Protein AF-A0A930AW51-F1 (afdb_monomer_lite)

Structure (mmCIF, N/CA/C/O backbone):
data_AF-A0A930AW51-F1
#
_entry.id   AF-A0A930AW51-F1
#
loop_
_atom_site.group_PDB
_ato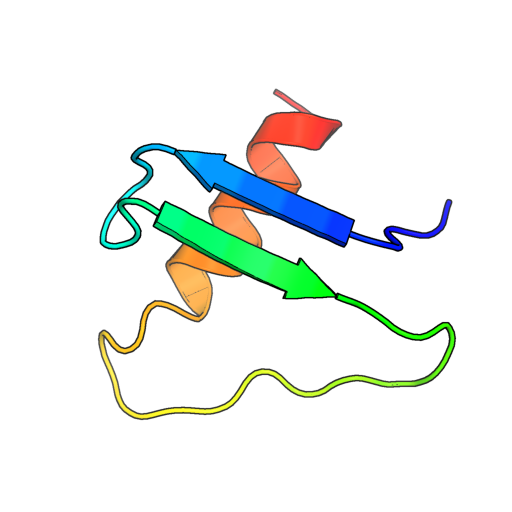m_site.id
_atom_site.type_symbol
_atom_site.label_atom_id
_atom_site.label_alt_id
_atom_site.label_comp_id
_atom_site.label_asym_id
_atom_site.label_entity_id
_atom_site.label_seq_id
_atom_site.pdbx_PDB_ins_code
_atom_site.Cartn_x
_atom_site.Cartn_y
_atom_site.Cartn_z
_atom_site.occupancy
_atom_site.B_iso_or_equiv
_atom_site.auth_seq_id
_atom_site.auth_comp_id
_atom_site.auth_asym_id
_atom_site.auth_atom_id
_atom_site.pdbx_PDB_model_num
ATOM 1 N N . MET A 1 1 ? -15.445 4.639 6.009 1.00 84.31 1 MET A N 1
ATOM 2 C CA . MET A 1 1 ? -15.113 3.638 4.973 1.00 84.31 1 MET A CA 1
ATOM 3 C C . MET A 1 1 ? -13.803 2.971 5.357 1.00 84.31 1 MET A C 1
ATOM 5 O O . MET A 1 1 ? -12.940 3.664 5.880 1.00 84.31 1 MET A O 1
ATOM 9 N N . TYR A 1 2 ? -13.670 1.662 5.143 1.00 91.50 2 TYR A N 1
ATOM 10 C CA . TYR A 1 2 ? -12.455 0.897 5.433 1.00 91.50 2 TYR A CA 1
ATOM 11 C C . TYR A 1 2 ? -12.150 -0.026 4.250 1.00 91.50 2 TYR A C 1
ATOM 13 O O . TYR A 1 2 ? -13.022 -0.781 3.826 1.00 91.50 2 TYR A O 1
ATOM 21 N N . ILE A 1 3 ? -10.931 0.064 3.718 1.00 95.06 3 ILE A N 1
ATOM 22 C CA . ILE A 1 3 ? -10.438 -0.814 2.654 1.00 95.06 3 ILE A CA 1
ATOM 23 C C . ILE A 1 3 ? -9.821 -2.026 3.346 1.00 95.06 3 ILE A C 1
ATOM 25 O O . ILE A 1 3 ? -8.828 -1.879 4.050 1.00 95.06 3 ILE A O 1
ATOM 29 N N . SER A 1 4 ? -10.417 -3.206 3.181 1.00 96.19 4 SER A N 1
ATOM 30 C CA . SER A 1 4 ? -9.908 -4.461 3.755 1.00 96.19 4 SER A CA 1
ATOM 31 C C . SER A 1 4 ? -8.969 -5.203 2.805 1.00 96.19 4 SER A C 1
ATOM 33 O O . SER A 1 4 ? -8.060 -5.904 3.251 1.00 96.19 4 SER A O 1
ATOM 35 N N . LYS A 1 5 ? -9.170 -5.046 1.495 1.00 96.94 5 LYS A N 1
ATOM 36 C CA . LYS A 1 5 ? -8.407 -5.722 0.451 1.00 96.94 5 LYS A CA 1
ATOM 37 C C . LYS A 1 5 ? -8.451 -4.917 -0.842 1.00 96.94 5 LYS A C 1
ATOM 39 O O . LYS A 1 5 ? -9.464 -4.287 -1.136 1.00 96.94 5 LYS A O 1
ATOM 44 N N . ILE A 1 6 ? -7.372 -4.988 -1.610 1.00 97.12 6 ILE A N 1
ATOM 45 C CA . ILE A 1 6 ? -7.337 -4.615 -3.026 1.00 97.12 6 ILE A CA 1
ATOM 46 C C . ILE A 1 6 ? -6.679 -5.742 -3.818 1.00 97.12 6 ILE A C 1
ATOM 48 O O . ILE A 1 6 ? -5.741 -6.387 -3.341 1.00 97.12 6 ILE A O 1
ATOM 52 N N . GLU A 1 7 ? -7.188 -5.952 -5.022 1.00 98.06 7 GLU A N 1
ATOM 53 C CA . GLU A 1 7 ? -6.633 -6.855 -6.023 1.00 98.06 7 GLU A CA 1
ATOM 54 C C . GLU A 1 7 ? -6.318 -6.016 -7.254 1.00 98.06 7 GLU A C 1
ATOM 56 O O . GLU A 1 7 ? -7.163 -5.246 -7.715 1.00 98.06 7 GLU A O 1
ATOM 61 N N . ILE A 1 8 ? -5.081 -6.115 -7.733 1.00 98.06 8 ILE A N 1
ATOM 62 C CA . ILE A 1 8 ? -4.607 -5.383 -8.899 1.00 98.06 8 ILE A CA 1
ATOM 63 C C . ILE A 1 8 ? -4.199 -6.398 -9.956 1.00 98.06 8 ILE A C 1
ATOM 65 O O . ILE A 1 8 ? -3.192 -7.090 -9.790 1.00 98.06 8 ILE A O 1
ATOM 69 N N . ASP A 1 9 ? -4.976 -6.428 -11.034 1.00 96.94 9 ASP A N 1
ATOM 70 C CA . ASP A 1 9 ? -4.655 -7.119 -12.276 1.00 96.94 9 ASP A CA 1
ATOM 71 C C . ASP A 1 9 ? -4.308 -6.048 -13.326 1.00 96.94 9 ASP A C 1
ATOM 73 O O . ASP A 1 9 ? -5.190 -5.389 -13.873 1.00 96.94 9 ASP A O 1
ATOM 77 N N . HIS A 1 10 ? -3.008 -5.799 -13.508 1.00 97.44 10 HIS A N 1
ATOM 78 C CA . HIS A 1 10 ? -2.408 -4.765 -14.372 1.00 97.44 10 HIS A CA 1
ATOM 79 C C . HIS A 1 10 ? -2.737 -3.289 -14.037 1.00 97.44 10 HIS A C 1
ATOM 81 O O . HIS A 1 10 ? -3.641 -2.668 -14.594 1.00 97.44 10 HIS A O 1
ATOM 87 N N . PHE A 1 11 ? -1.895 -2.654 -13.209 1.00 97.38 11 PHE A N 1
ATOM 88 C CA . PHE A 1 11 ? -1.899 -1.204 -12.980 1.00 97.38 11 PHE A CA 1
ATOM 89 C C . PHE A 1 11 ? -0.501 -0.646 -12.670 1.00 97.38 11 PHE A C 1
ATOM 91 O O . PHE A 1 11 ? 0.114 -0.933 -11.635 1.00 97.38 11 PHE A O 1
ATOM 98 N N . GLY A 1 12 ? 0.001 0.224 -13.548 1.00 95.50 12 GLY A N 1
ATOM 99 C CA . GLY A 1 12 ? 1.340 0.797 -13.423 1.00 95.50 12 GLY A CA 1
ATOM 100 C C . GLY A 1 12 ? 2.419 -0.285 -13.487 1.00 95.50 12 GLY A C 1
ATOM 101 O O . GLY A 1 12 ? 2.731 -0.761 -14.568 1.00 95.50 12 GLY A O 1
ATOM 102 N N . LYS A 1 13 ? 3.000 -0.647 -12.336 1.00 94.19 13 LYS A N 1
ATOM 103 C CA . LYS A 1 13 ? 4.032 -1.697 -12.233 1.00 94.19 13 LYS A CA 1
ATOM 104 C C . LYS A 1 13 ? 3.551 -2.998 -11.587 1.00 94.19 13 LYS A C 1
ATOM 106 O O . LYS A 1 13 ? 4.362 -3.891 -11.364 1.00 94.19 13 LYS A O 1
ATOM 111 N N . TRP A 1 14 ? 2.289 -3.049 -11.180 1.00 96.69 14 TRP A N 1
ATOM 112 C CA . TRP A 1 14 ? 1.691 -4.216 -10.546 1.00 96.69 14 TRP A CA 1
ATOM 113 C C . TRP A 1 14 ? 0.922 -4.994 -11.604 1.00 96.69 14 TRP A C 1
ATOM 115 O O . TRP A 1 14 ? 0.125 -4.394 -12.320 1.00 96.69 14 TRP A O 1
ATOM 125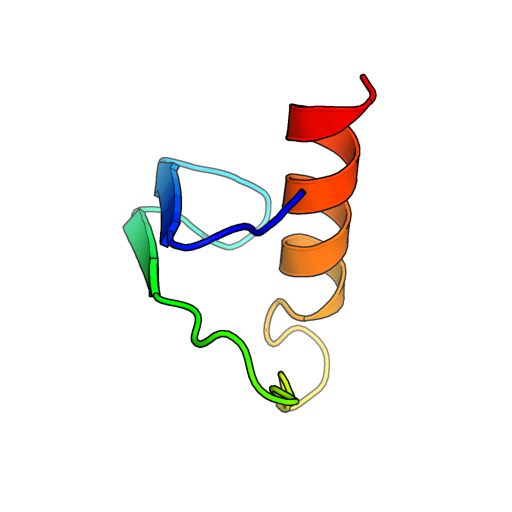 N N . GLU A 1 15 ? 1.157 -6.297 -11.708 1.00 94.38 15 GLU A N 1
ATOM 126 C CA . GLU A 1 15 ? 0.491 -7.146 -12.703 1.00 94.38 15 GLU A CA 1
ATOM 127 C C . GLU A 1 15 ? -0.476 -8.131 -12.049 1.00 94.38 15 GLU A C 1
ATOM 129 O O . GLU A 1 15 ? -1.565 -8.292 -12.570 1.00 94.38 15 GLU A O 1
ATOM 134 N N . HIS A 1 16 ? -0.134 -8.710 -10.890 1.00 97.38 16 HIS A N 1
ATOM 135 C CA . HIS A 1 16 ? -0.988 -9.655 -10.155 1.00 97.38 16 HIS A CA 1
ATOM 136 C C . HIS A 1 16 ? -0.731 -9.560 -8.649 1.00 97.38 16 HIS A C 1
ATOM 138 O O . HIS A 1 16 ? -0.173 -10.469 -8.033 1.00 97.38 16 HIS A O 1
ATOM 144 N N . GLU A 1 17 ? -1.097 -8.431 -8.052 1.00 97.44 17 GLU A N 1
ATOM 145 C CA . GLU A 1 17 ? -0.795 -8.161 -6.646 1.00 97.44 17 GLU A CA 1
ATOM 146 C C . GLU A 1 17 ? -2.046 -8.074 -5.786 1.00 97.44 17 GLU A C 1
ATOM 148 O O . GLU A 1 17 ? -3.072 -7.510 -6.170 1.00 97.44 17 GLU A O 1
ATOM 153 N N . THR A 1 18 ? -1.931 -8.606 -4.572 1.00 97.81 18 THR A N 1
ATOM 154 C CA . THR A 1 18 ? -2.972 -8.526 -3.550 1.00 97.81 18 THR A CA 1
ATOM 155 C C . THR A 1 18 ? -2.419 -7.833 -2.320 1.00 97.81 18 THR A C 1
ATOM 157 O O . THR A 1 18 ? -1.436 -8.283 -1.735 1.00 97.81 18 THR A O 1
ATOM 160 N N . PHE A 1 19 ? -3.105 -6.784 -1.869 1.00 96.56 19 PHE A N 1
ATOM 161 C CA . PHE A 1 19 ? -2.798 -6.136 -0.598 1.00 96.56 19 PHE A CA 1
ATOM 162 C C . PHE A 1 19 ? -3.974 -6.324 0.351 1.00 96.56 19 PHE A C 1
ATOM 164 O O . PHE A 1 19 ? -5.103 -5.924 0.062 1.00 96.56 19 PHE A O 1
ATOM 171 N N . THR A 1 20 ? -3.704 -6.940 1.497 1.00 96.75 20 THR A N 1
ATOM 172 C CA . THR A 1 20 ? -4.653 -7.054 2.605 1.00 96.75 20 THR A CA 1
ATOM 173 C C . THR A 1 20 ? -4.345 -5.991 3.639 1.00 96.75 20 THR A C 1
ATOM 175 O O . THR A 1 20 ? -3.189 -5.816 4.021 1.00 96.75 20 THR A O 1
ATOM 178 N N . PHE A 1 21 ? -5.380 -5.317 4.119 1.00 95.38 21 PHE A N 1
ATOM 179 C CA . PHE A 1 21 ? -5.255 -4.222 5.063 1.00 95.38 21 PHE A CA 1
ATOM 180 C C . PHE A 1 21 ? -5.849 -4.595 6.421 1.00 95.38 21 PHE A C 1
ATOM 182 O O . PHE A 1 21 ? -6.744 -5.432 6.523 1.00 95.38 21 PHE A O 1
ATOM 189 N N . HIS A 1 22 ? -5.404 -3.917 7.475 1.00 94.12 22 HIS A N 1
ATOM 190 C CA . HIS A 1 22 ? -5.948 -3.992 8.830 1.00 94.12 22 HIS A CA 1
ATOM 191 C C . HIS A 1 22 ? -6.512 -2.633 9.281 1.00 94.12 22 HIS A C 1
ATOM 193 O O . HIS A 1 22 ? -6.105 -1.604 8.743 1.00 94.12 22 HIS A O 1
ATOM 199 N N . PRO A 1 23 ? -7.431 -2.590 10.266 1.00 93.44 23 PRO A N 1
ATOM 200 C CA . PRO A 1 23 ? -8.070 -1.341 10.703 1.00 93.44 23 PRO A CA 1
ATOM 201 C C . PRO A 1 23 ? -7.121 -0.329 11.363 1.00 93.44 23 PRO A C 1
ATOM 203 O O . PRO A 1 23 ? -7.476 0.833 11.534 1.00 93.44 23 PRO A O 1
ATOM 206 N N . ASN A 1 24 ? -5.928 -0.777 11.755 1.00 93.94 24 ASN A N 1
ATOM 207 C CA . ASN A 1 24 ? -4.920 0.047 12.411 1.00 93.94 24 ASN A CA 1
ATOM 208 C C . ASN A 1 24 ? -4.024 0.765 11.389 1.00 93.94 24 ASN A C 1
ATOM 210 O O . ASN A 1 24 ? -4.120 0.550 10.180 1.00 93.94 24 ASN A O 1
ATOM 214 N N . LEU A 1 25 ? -3.116 1.609 11.888 1.00 93.69 25 LEU A N 1
ATOM 215 C CA . LEU A 1 25 ? -2.126 2.285 11.053 1.00 93.69 25 LEU A CA 1
ATOM 216 C C . LEU A 1 25 ? -1.274 1.270 10.282 1.00 93.69 25 LEU A C 1
ATOM 218 O O . LEU A 1 25 ? -0.683 0.365 10.868 1.00 93.69 25 LEU A O 1
ATOM 222 N N . GLN A 1 26 ? -1.172 1.474 8.973 1.00 93.38 26 GLN A N 1
ATOM 223 C CA . GLN A 1 26 ? -0.334 0.680 8.086 1.00 93.38 26 GLN A CA 1
ATOM 224 C C . GLN A 1 26 ? 0.606 1.588 7.308 1.00 93.38 26 GLN A C 1
ATOM 226 O O . GLN A 1 26 ? 0.199 2.631 6.796 1.00 93.38 26 GLN A O 1
ATOM 231 N N . VAL A 1 27 ? 1.869 1.178 7.215 1.00 95.38 27 VAL A N 1
ATOM 232 C CA . VAL A 1 27 ? 2.922 1.932 6.535 1.00 95.38 27 VAL A CA 1
ATOM 233 C C . VAL A 1 27 ? 3.375 1.146 5.314 1.00 95.38 27 VAL A C 1
ATOM 235 O O . VAL A 1 27 ? 3.874 0.031 5.435 1.00 95.38 27 VAL A O 1
ATOM 238 N N . VAL A 1 28 ? 3.229 1.742 4.131 1.00 94.75 28 VAL A N 1
ATOM 239 C CA . VAL A 1 28 ? 3.740 1.179 2.875 1.00 94.75 28 VAL A CA 1
ATOM 240 C C . VAL A 1 28 ? 5.105 1.808 2.583 1.00 94.75 28 VAL A C 1
ATOM 242 O O . VAL A 1 28 ? 5.191 2.970 2.186 1.00 94.75 28 VAL A O 1
ATOM 245 N N . GLN A 1 29 ? 6.182 1.045 2.785 1.00 96.81 29 GLN A N 1
ATOM 246 C CA . GLN A 1 29 ? 7.572 1.499 2.638 1.00 96.81 29 GLN A CA 1
ATOM 247 C C . GLN A 1 29 ? 8.312 0.733 1.529 1.00 96.81 29 GLN A C 1
ATOM 249 O O . GLN A 1 29 ? 7.974 -0.394 1.189 1.00 96.81 29 GLN A O 1
ATOM 254 N N . GLY A 1 30 ? 9.338 1.359 0.949 1.00 96.31 30 GLY A N 1
ATOM 255 C CA . GLY A 1 30 ? 10.214 0.757 -0.055 1.00 96.31 30 GLY A CA 1
ATOM 256 C C . GLY A 1 30 ? 11.099 1.798 -0.736 1.00 96.31 30 GLY A C 1
ATOM 257 O O . GLY A 1 30 ? 10.910 3.001 -0.534 1.00 96.31 30 GLY A O 1
ATOM 258 N N . LEU A 1 31 ? 12.029 1.348 -1.576 1.00 98.12 31 LEU A N 1
ATOM 259 C CA . LEU A 1 31 ? 12.905 2.210 -2.381 1.00 98.12 31 LEU A CA 1
ATOM 260 C C . LEU A 1 31 ? 12.126 3.019 -3.426 1.00 98.12 31 LEU A C 1
ATOM 262 O O . LEU A 1 31 ? 10.939 2.779 -3.664 1.00 98.12 31 LEU A O 1
ATOM 266 N N . ASN A 1 32 ? 12.775 3.989 -4.067 1.00 97.56 32 ASN A N 1
ATOM 267 C CA . ASN A 1 32 ? 12.181 4.663 -5.223 1.00 97.56 32 ASN A CA 1
ATOM 268 C C . ASN A 1 32 ? 11.722 3.632 -6.261 1.00 97.56 32 ASN A C 1
ATOM 270 O O . ASN A 1 32 ? 12.286 2.547 -6.363 1.00 97.56 32 ASN A O 1
ATOM 274 N N . GLU A 1 33 ? 10.623 3.948 -6.948 1.00 95.56 33 GLU A N 1
ATOM 275 C CA . GLU A 1 33 ? 10.026 3.077 -7.974 1.00 95.56 33 GLU A CA 1
ATOM 276 C C . GLU A 1 33 ? 9.509 1.720 -7.456 1.00 95.56 33 GLU A C 1
ATOM 278 O O . GLU A 1 33 ? 9.039 0.885 -8.228 1.00 95.56 33 GLU A O 1
ATOM 283 N N . SER A 1 34 ? 9.459 1.501 -6.137 1.00 96.31 34 SER A N 1
ATOM 284 C CA . SER A 1 34 ? 8.866 0.291 -5.547 1.00 96.31 34 SER A CA 1
ATOM 285 C C . SER A 1 34 ? 7.337 0.208 -5.674 1.00 96.31 34 SER A C 1
ATOM 287 O O . SER A 1 34 ? 6.758 -0.778 -5.245 1.00 96.31 34 SER A O 1
ATOM 289 N N . GLY A 1 35 ? 6.669 1.230 -6.224 1.00 96.88 35 GLY A N 1
ATOM 290 C CA . GLY A 1 35 ? 5.216 1.217 -6.461 1.00 96.88 35 GLY A CA 1
ATOM 291 C C . GLY A 1 35 ? 4.358 1.848 -5.366 1.00 96.88 35 GLY A C 1
ATOM 292 O O . GLY A 1 35 ? 3.138 1.798 -5.460 1.00 96.88 35 GLY A O 1
ATOM 293 N N . LYS A 1 36 ? 4.961 2.500 -4.362 1.00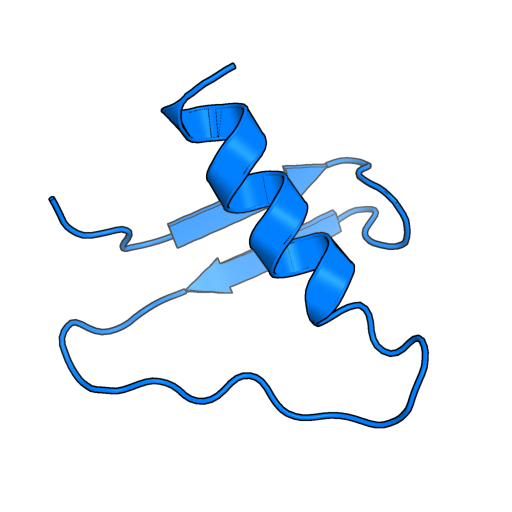 97.25 36 LYS A N 1
ATOM 294 C CA . LYS A 1 36 ? 4.228 3.188 -3.275 1.00 97.25 36 LYS A CA 1
ATOM 295 C C . LYS A 1 36 ? 3.229 4.226 -3.795 1.00 97.25 36 LYS A C 1
ATOM 297 O O . LYS A 1 36 ? 2.049 4.179 -3.470 1.00 97.25 36 LYS A O 1
ATOM 302 N N . THR A 1 37 ? 3.693 5.153 -4.635 1.00 97.75 37 THR A N 1
ATOM 303 C CA . THR A 1 37 ? 2.830 6.189 -5.227 1.00 97.75 37 THR A CA 1
ATOM 304 C C . THR A 1 37 ? 1.815 5.583 -6.195 1.00 97.75 37 THR A C 1
ATOM 306 O O . THR A 1 37 ? 0.686 6.056 -6.267 1.00 97.75 37 THR A O 1
ATOM 309 N N . THR A 1 38 ? 2.191 4.511 -6.899 1.00 98.00 38 THR A N 1
ATOM 310 C CA . THR A 1 38 ? 1.291 3.755 -7.781 1.00 98.00 38 THR A CA 1
ATOM 311 C C . THR A 1 38 ? 0.131 3.144 -6.999 1.00 98.00 38 THR A C 1
ATOM 313 O O . THR A 1 38 ? -1.010 3.278 -7.421 1.00 98.00 38 THR A O 1
ATOM 316 N N . LEU A 1 39 ? 0.399 2.561 -5.827 1.00 97.38 39 LEU A N 1
ATOM 317 C CA . LEU A 1 39 ? -0.624 1.999 -4.944 1.00 97.38 39 LEU A CA 1
ATOM 318 C C . LEU A 1 39 ? -1.620 3.063 -4.467 1.00 97.38 39 LEU A C 1
ATOM 320 O O . LEU A 1 39 ? -2.827 2.850 -4.520 1.00 97.38 39 LEU A O 1
ATOM 324 N N . ARG A 1 40 ? -1.120 4.235 -4.047 1.00 96.38 40 ARG A N 1
ATOM 325 C CA . ARG A 1 40 ? -1.976 5.365 -3.655 1.00 96.38 40 ARG A CA 1
ATOM 326 C C . ARG A 1 40 ? -2.868 5.816 -4.814 1.00 96.38 40 ARG A C 1
ATOM 328 O O . ARG A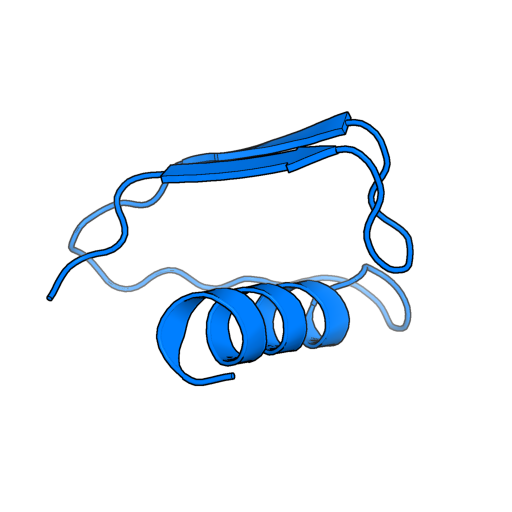 1 40 ? -4.063 5.985 -4.615 1.00 96.38 40 ARG A O 1
ATOM 335 N N . ARG A 1 41 ? -2.295 5.978 -6.014 1.00 97.75 41 ARG A N 1
ATOM 336 C CA . ARG A 1 41 ? -3.044 6.371 -7.219 1.00 97.75 41 ARG A CA 1
ATOM 337 C C . ARG A 1 41 ? -4.118 5.354 -7.587 1.00 97.75 41 ARG A C 1
ATOM 339 O O . ARG A 1 41 ? -5.215 5.765 -7.922 1.00 97.75 41 ARG A O 1
ATOM 346 N N . PHE A 1 42 ? -3.822 4.058 -7.492 1.00 97.69 42 PHE A N 1
ATOM 347 C CA . PHE A 1 42 ? -4.818 3.012 -7.727 1.00 97.69 42 PHE A CA 1
ATOM 348 C C . PHE A 1 42 ? -6.030 3.181 -6.802 1.00 97.69 42 PHE A C 1
ATOM 350 O O . PHE A 1 42 ? -7.163 3.212 -7.267 1.00 97.69 42 PHE A O 1
ATOM 357 N N . ILE A 1 43 ? -5.787 3.358 -5.497 1.00 96.75 43 ILE A N 1
ATOM 358 C CA . ILE A 1 43 ? -6.853 3.551 -4.505 1.00 96.75 43 ILE A CA 1
ATOM 359 C C . ILE A 1 43 ? -7.659 4.825 -4.791 1.00 96.75 43 ILE A C 1
ATOM 361 O O . ILE A 1 43 ? -8.881 4.797 -4.701 1.00 96.75 43 ILE A O 1
ATOM 365 N N . GLU A 1 44 ? -6.988 5.932 -5.125 1.00 97.06 44 GLU A N 1
ATOM 366 C CA . GLU A 1 44 ? -7.648 7.199 -5.463 1.00 97.06 44 GLU A CA 1
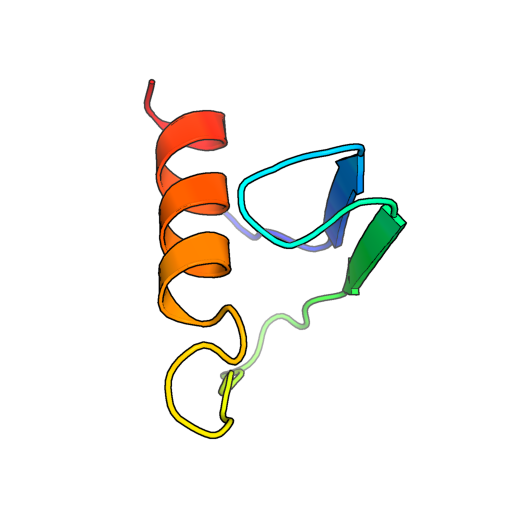ATOM 367 C C . GLU A 1 44 ? -8.568 7.041 -6.683 1.00 97.06 44 GLU A C 1
ATOM 369 O O . GLU A 1 44 ? -9.735 7.409 -6.600 1.00 97.06 44 GLU A O 1
ATOM 374 N N . GLN A 1 45 ? -8.080 6.426 -7.765 1.00 97.31 45 GLN A N 1
ATOM 375 C CA . GLN A 1 45 ? -8.864 6.240 -8.988 1.00 97.31 45 GLN A CA 1
ATOM 376 C C . GLN A 1 45 ? -10.062 5.317 -8.772 1.00 97.31 45 GLN A C 1
ATOM 378 O O . GLN A 1 45 ? -11.173 5.674 -9.118 1.00 97.31 45 GLN A O 1
ATOM 383 N N . MET A 1 46 ? -9.881 4.160 -8.130 1.00 95.94 46 MET A N 1
ATOM 384 C CA . MET A 1 46 ? -10.984 3.202 -7.947 1.00 95.94 46 MET A CA 1
ATOM 385 C C . MET A 1 46 ? -12.132 3.721 -7.075 1.00 95.94 46 MET A C 1
ATOM 387 O O . MET A 1 46 ? -13.231 3.173 -7.118 1.00 95.94 46 MET A O 1
ATOM 391 N N . LEU A 1 47 ? -11.871 4.713 -6.225 1.00 95.75 47 LEU A N 1
ATOM 392 C CA . LEU A 1 47 ? -12.858 5.214 -5.273 1.00 95.75 47 LEU A CA 1
ATOM 393 C C . LEU A 1 47 ? -13.480 6.547 -5.681 1.00 95.75 47 LEU A C 1
ATOM 395 O O . LEU A 1 47 ? -14.542 6.883 -5.152 1.00 95.75 47 LEU A O 1
ATOM 399 N N . PHE A 1 48 ? -12.821 7.313 -6.551 1.00 95.81 48 PHE A N 1
ATOM 400 C CA . PHE A 1 48 ? -13.203 8.698 -6.821 1.00 95.81 48 PHE A CA 1
ATOM 401 C C . PHE A 1 48 ? -13.173 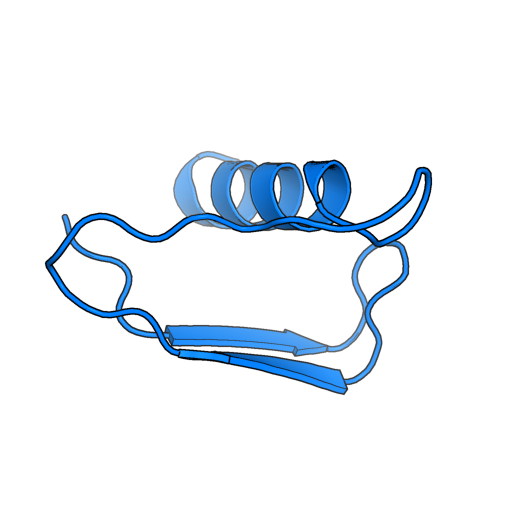9.109 -8.300 1.00 95.81 48 PHE A C 1
ATOM 403 O O . PHE A 1 48 ? -13.721 10.173 -8.589 1.00 95.81 48 PHE A O 1
ATOM 410 N N . ASP A 1 49 ? -12.601 8.302 -9.202 1.00 90.50 49 ASP A N 1
ATOM 411 C CA . ASP A 1 49 ? -12.654 8.504 -10.662 1.00 90.50 49 ASP A CA 1
ATOM 412 C C . ASP A 1 49 ? -13.606 7.483 -11.315 1.00 90.50 49 ASP A C 1
ATOM 414 O O . ASP A 1 49 ? -14.360 7.888 -12.231 1.00 90.50 49 ASP A O 1
#

Secondary structure (DSSP, 8-state):
----EEEEEEETTEEEEEEE--SS------STTSSHHHHHHHHHHHHH-

pLDDT: mean 95.89, std 2.37, range [84.31, 98.12]

Foldseek 3Di:
DDDQKDFDCDFDPDHTDIDGDDPDDDDDDDDPPPCPVSVVVVVCVVPPD

Radius of gyration: 10.96 Å; chains: 1; bounding box: 28×18×27 Å

Sequence (49 aa):
MYISKIEIDHFGKWEHETFTFHPNLQVVQGLNESGKTTLRRFIEQMLFD